Protein AF-A0A2V6GFK1-F1 (afdb_monomer_lite)

Secondary structure (DSSP, 8-state):
--EEEEEE-TTT--EEEEEEE-TTS-EEEEEEEEEEEEETTEEEEEEEEEEEE-TTS--EEEEEEEE---

Radius of gyration: 13.64 Å; chains: 1; bounding box: 31×24×37 Å

Foldseek 3Di:
DPDKDWDADPPQRHTAKIFDADPVRWTFKIKGQPDWDADPNHIDRAKIKIFGADTPDRHTPDIDMDGDDD

pLDDT: mean 92.49, std 5.77, range [64.75, 98.31]

Sequence (70 aa):
YSNVLLWIDKTSGALMRLEGYDWNGQLAKRFEVVSAQKIDNRWFLKQMRIEELHPGTNKVQSRTYLEIKK

Structure (mmCIF, N/CA/C/O backbone):
data_AF-A0A2V6GFK1-F1
#
_entry.id   AF-A0A2V6GFK1-F1
#
loop_
_atom_site.group_PDB
_atom_site.id
_atom_site.type_symbol
_atom_site.label_atom_id
_atom_site.label_alt_id
_atom_site.label_comp_id
_atom_site.label_asym_id
_atom_site.label_entity_id
_atom_site.label_seq_id
_atom_site.pdbx_PDB_ins_code
_atom_site.Cartn_x
_atom_site.Cartn_y
_atom_site.Cartn_z
_atom_site.occupancy
_atom_site.B_iso_or_equiv
_atom_site.auth_seq_id
_atom_site.auth_comp_id
_atom_site.auth_asym_id
_atom_site.auth_atom_id
_atom_site.pdbx_PDB_model_num
ATOM 1 N N . TYR A 1 1 ? 0.409 2.152 -14.258 1.00 84.25 1 TYR A N 1
ATOM 2 C CA . TYR A 1 1 ? 0.627 0.811 -13.683 1.00 84.25 1 TYR A CA 1
ATOM 3 C C . TYR A 1 1 ? -0.049 -0.206 -14.580 1.00 84.25 1 TYR A C 1
ATOM 5 O O . TYR A 1 1 ? -1.107 0.119 -15.104 1.00 84.25 1 TYR A O 1
ATOM 13 N N . SER A 1 2 ? 0.562 -1.372 -14.782 1.00 93.31 2 SER A N 1
ATOM 14 C CA . SER A 1 2 ? -0.021 -2.490 -15.540 1.00 93.31 2 SER A CA 1
ATOM 15 C C . SER A 1 2 ? -0.840 -3.417 -14.637 1.00 93.31 2 SER A C 1
ATOM 17 O O . SER A 1 2 ? -1.887 -3.906 -15.038 1.00 93.31 2 SER A O 1
ATOM 19 N N . ASN A 1 3 ? -0.376 -3.617 -13.399 1.00 94.81 3 ASN A N 1
ATOM 20 C CA . ASN A 1 3 ? -0.964 -4.516 -12.415 1.00 94.81 3 ASN A CA 1
ATOM 21 C C . ASN A 1 3 ? -0.906 -3.881 -11.024 1.00 94.81 3 ASN A C 1
ATOM 23 O O . ASN A 1 3 ? -0.001 -3.095 -10.722 1.00 94.81 3 ASN A O 1
ATOM 27 N N . VAL A 1 4 ? -1.861 -4.249 -10.172 1.00 96.38 4 VAL A N 1
ATOM 28 C CA . VAL A 1 4 ? -1.917 -3.824 -8.772 1.00 96.38 4 VAL A CA 1
ATOM 29 C C . VAL A 1 4 ? -2.198 -5.035 -7.891 1.00 96.38 4 VAL A C 1
ATOM 31 O O . VAL A 1 4 ? -3.146 -5.773 -8.146 1.00 96.38 4 VAL A O 1
ATOM 34 N N . LEU A 1 5 ? -1.396 -5.215 -6.841 1.00 96.75 5 LEU A N 1
ATOM 35 C CA . LEU A 1 5 ? -1.621 -6.217 -5.804 1.00 96.75 5 LEU A CA 1
ATOM 36 C C . LEU A 1 5 ? -2.112 -5.533 -4.529 1.00 96.75 5 LEU A C 1
ATOM 38 O O . LEU A 1 5 ? -1.491 -4.589 -4.040 1.00 96.75 5 LEU A O 1
ATOM 42 N N . LEU A 1 6 ? -3.243 -6.005 -4.008 1.00 96.25 6 LEU A N 1
ATOM 43 C CA . LEU A 1 6 ? -3.902 -5.463 -2.825 1.00 96.25 6 LEU A CA 1
ATOM 44 C C . LEU A 1 6 ? -3.944 -6.516 -1.727 1.00 96.25 6 LEU A C 1
ATOM 46 O O . LEU A 1 6 ? -4.419 -7.631 -1.939 1.00 96.25 6 LEU A O 1
ATOM 50 N N . TRP A 1 7 ? -3.517 -6.124 -0.532 1.00 95.25 7 TRP A N 1
ATOM 51 C CA . TRP A 1 7 ? -3.722 -6.900 0.681 1.00 95.25 7 TRP A CA 1
ATOM 52 C C . TRP A 1 7 ? -4.790 -6.212 1.512 1.00 95.25 7 TRP A C 1
ATOM 54 O O . TRP A 1 7 ? -4.619 -5.067 1.937 1.00 95.25 7 TRP A O 1
ATOM 64 N N . ILE A 1 8 ? -5.884 -6.927 1.741 1.00 91.56 8 ILE A N 1
ATOM 65 C CA . ILE A 1 8 ? -7.021 -6.475 2.535 1.00 91.56 8 ILE A CA 1
ATOM 66 C C . ILE A 1 8 ? -7.167 -7.433 3.716 1.00 91.56 8 ILE A C 1
ATOM 68 O O . ILE A 1 8 ? -7.091 -8.653 3.548 1.00 91.56 8 ILE A O 1
ATOM 72 N N . ASP A 1 9 ? -7.366 -6.886 4.912 1.00 88.06 9 ASP A N 1
ATOM 73 C CA . ASP A 1 9 ? -7.721 -7.691 6.075 1.00 88.06 9 ASP A CA 1
ATOM 74 C C . ASP A 1 9 ? -9.092 -8.339 5.880 1.00 88.06 9 ASP A C 1
ATOM 76 O O . ASP A 1 9 ? -10.085 -7.663 5.611 1.00 88.06 9 ASP A O 1
ATOM 80 N N . LYS A 1 10 ? -9.147 -9.664 6.035 1.00 89.31 10 LYS A N 1
ATOM 81 C CA . LYS A 1 10 ? -10.343 -10.455 5.718 1.00 89.31 10 LYS A CA 1
ATOM 82 C C . LYS A 1 10 ? -11.535 -10.134 6.617 1.00 89.31 10 LYS A C 1
ATOM 84 O O . LYS A 1 10 ? -12.669 -10.294 6.182 1.00 89.31 10 LYS A O 1
ATOM 89 N N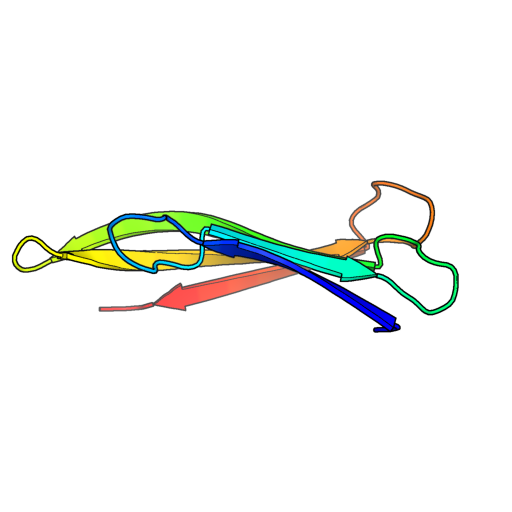 . THR A 1 11 ? -11.288 -9.715 7.854 1.00 86.69 11 THR A N 1
ATOM 90 C CA . THR A 1 11 ? -12.346 -9.513 8.850 1.00 86.69 11 THR A CA 1
ATOM 91 C C . THR A 1 11 ? -12.926 -8.105 8.774 1.00 86.69 11 THR A C 1
ATOM 93 O O . THR A 1 11 ? -14.137 -7.925 8.845 1.00 86.69 11 THR A O 1
ATOM 96 N N . SER A 1 12 ? -12.066 -7.095 8.648 1.00 83.19 12 SER A N 1
ATOM 97 C CA . SER A 1 12 ? -12.448 -5.681 8.700 1.00 83.19 12 SER A CA 1
ATOM 98 C C . SER A 1 12 ? -12.587 -5.020 7.331 1.00 83.19 12 SER A C 1
ATOM 100 O O . SER A 1 12 ? -13.161 -3.937 7.243 1.00 83.19 12 SER A O 1
ATOM 102 N N . GLY A 1 13 ? -12.039 -5.623 6.271 1.00 85.69 13 GLY A N 1
ATOM 103 C CA . GLY A 1 13 ? -11.946 -4.991 4.955 1.00 85.69 13 GLY A CA 1
ATOM 104 C C . GLY A 1 13 ? -10.916 -3.856 4.889 1.00 85.69 13 GLY A C 1
ATOM 105 O O . GLY A 1 13 ? -10.856 -3.141 3.890 1.00 85.69 13 GLY A O 1
ATOM 106 N N . AL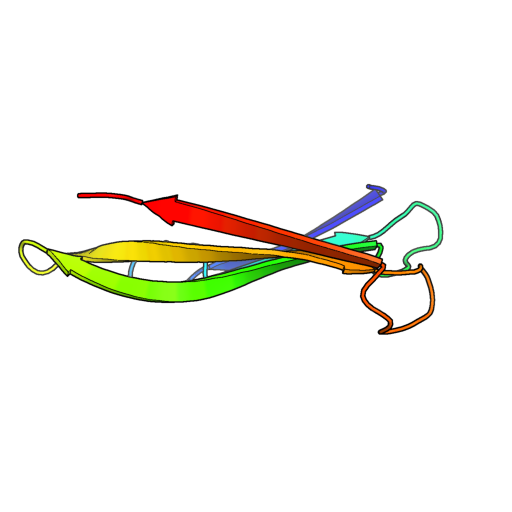A A 1 14 ? -10.100 -3.665 5.931 1.00 85.25 14 ALA A N 1
ATOM 107 C CA . ALA A 1 14 ? -9.096 -2.611 5.957 1.00 85.25 14 ALA A CA 1
ATOM 108 C C . ALA A 1 14 ? -7.963 -2.890 4.954 1.00 85.25 14 ALA A C 1
ATOM 110 O O . ALA A 1 14 ? -7.411 -3.993 4.908 1.00 85.25 14 ALA A O 1
ATOM 111 N N . LEU A 1 15 ? -7.588 -1.872 4.172 1.00 88.06 15 LEU A N 1
ATOM 112 C CA . LEU A 1 15 ? -6.425 -1.925 3.287 1.00 88.06 15 LEU A CA 1
ATOM 113 C C . LEU A 1 15 ? -5.148 -2.005 4.130 1.00 88.06 15 LEU A C 1
ATOM 115 O O . LEU A 1 15 ? -4.924 -1.141 4.970 1.00 88.06 15 LEU A O 1
ATOM 119 N N . MET A 1 16 ? -4.307 -3.008 3.881 1.00 91.50 16 MET A N 1
ATOM 120 C CA . MET A 1 16 ? -3.037 -3.213 4.590 1.00 91.50 16 MET A CA 1
ATOM 121 C C . MET A 1 16 ? -1.841 -2.780 3.745 1.00 91.50 16 MET A C 1
ATOM 123 O O . MET A 1 16 ? -0.931 -2.097 4.224 1.00 91.50 16 MET A O 1
ATOM 127 N N . ARG A 1 17 ? -1.849 -3.159 2.465 1.00 95.81 17 ARG A N 1
ATOM 128 C CA . ARG A 1 17 ? -0.780 -2.849 1.516 1.00 95.81 17 ARG A CA 1
ATOM 129 C C . ARG A 1 17 ? -1.323 -2.777 0.093 1.00 95.81 17 ARG A C 1
ATOM 131 O O . ARG A 1 17 ? -2.273 -3.480 -0.250 1.00 95.81 17 ARG A O 1
ATOM 138 N N . LEU A 1 18 ? -0.679 -1.956 -0.727 1.00 96.75 18 LEU A N 1
ATOM 139 C CA . LEU A 1 18 ? -0.852 -1.901 -2.174 1.00 96.75 18 LEU A CA 1
ATOM 140 C C . LEU A 1 18 ? 0.523 -1.902 -2.837 1.00 96.75 18 LEU A C 1
ATOM 142 O O . LEU A 1 18 ? 1.404 -1.141 -2.439 1.00 96.75 18 LEU A O 1
ATOM 146 N N . GLU A 1 19 ? 0.694 -2.718 -3.868 1.00 97.44 19 GLU A N 1
ATOM 147 C CA . GLU A 1 19 ? 1.863 -2.688 -4.746 1.00 97.44 19 GLU A CA 1
ATOM 148 C C . GLU A 1 19 ? 1.433 -2.445 -6.191 1.00 97.44 19 GLU A C 1
ATOM 150 O O . GLU A 1 19 ? 0.560 -3.133 -6.714 1.00 97.44 19 GLU A O 1
ATOM 155 N N . GLY A 1 20 ? 2.016 -1.424 -6.818 1.00 97.50 20 GLY A N 1
ATOM 156 C CA . GLY A 1 20 ? 1.774 -1.050 -8.204 1.00 97.50 20 GLY A CA 1
ATOM 157 C C . GLY A 1 20 ? 2.974 -1.403 -9.071 1.00 97.50 20 GLY A C 1
ATOM 158 O O . GLY A 1 20 ? 4.084 -0.918 -8.828 1.00 97.50 20 GLY A O 1
ATOM 159 N N . TYR A 1 21 ? 2.727 -2.199 -10.108 1.00 97.25 21 TYR A N 1
ATOM 160 C CA . TYR A 1 21 ? 3.745 -2.653 -11.049 1.00 97.25 21 TYR A CA 1
ATOM 161 C C . TYR A 1 21 ? 3.668 -1.872 -12.364 1.00 97.25 21 TYR A C 1
ATOM 163 O O . TYR A 1 21 ? 2.582 -1.496 -12.824 1.00 97.25 21 TYR A O 1
ATOM 171 N N . ASP A 1 22 ? 4.816 -1.577 -12.964 1.00 95.44 22 ASP A N 1
ATOM 172 C CA . ASP A 1 22 ? 4.908 -0.921 -14.269 1.00 95.44 22 ASP A CA 1
ATOM 173 C C . ASP A 1 22 ? 4.655 -1.898 -15.435 1.00 95.44 22 ASP A C 1
ATOM 175 O O . ASP A 1 22 ? 4.354 -3.074 -15.236 1.00 95.44 22 ASP A O 1
ATOM 179 N N . TRP A 1 23 ? 4.736 -1.417 -16.676 1.00 95.38 23 TRP A N 1
ATOM 180 C CA . TRP A 1 23 ? 4.512 -2.242 -17.873 1.00 95.38 23 TRP A CA 1
ATOM 181 C C . TRP A 1 23 ? 5.556 -3.346 -18.087 1.00 95.38 23 TRP A C 1
ATOM 183 O O . TRP A 1 23 ? 5.276 -4.291 -18.816 1.00 95.38 23 TRP A O 1
ATOM 193 N N . ASN A 1 24 ? 6.701 -3.276 -17.405 1.00 95.44 24 ASN A N 1
ATOM 194 C CA . ASN A 1 24 ? 7.723 -4.320 -17.396 1.00 95.44 24 ASN A CA 1
ATOM 195 C C . ASN A 1 24 ? 7.523 -5.317 -16.238 1.00 95.44 24 ASN A C 1
ATOM 197 O O . ASN A 1 24 ? 8.373 -6.177 -16.012 1.00 95.44 24 ASN A O 1
ATOM 201 N N . GLY A 1 25 ? 6.429 -5.198 -15.476 1.00 95.25 25 GLY A N 1
ATOM 202 C CA . GLY A 1 25 ? 6.143 -6.040 -14.314 1.00 95.25 25 GLY A CA 1
ATOM 203 C C . GLY A 1 25 ? 6.998 -5.710 -13.089 1.00 95.25 25 GLY A C 1
ATOM 204 O O . GLY A 1 25 ? 7.070 -6.510 -12.159 1.00 95.25 25 GLY A O 1
ATOM 205 N N . GLN A 1 26 ? 7.656 -4.550 -13.060 1.00 96.75 26 GLN A N 1
ATOM 206 C CA . GLN A 1 26 ? 8.540 -4.152 -11.970 1.00 96.75 26 GLN A CA 1
ATOM 207 C C . GLN A 1 26 ? 7.794 -3.318 -10.930 1.00 96.75 26 GLN A C 1
ATOM 209 O O . GLN A 1 26 ? 6.955 -2.483 -11.269 1.00 96.75 26 GLN A O 1
ATOM 214 N N . LEU A 1 27 ? 8.105 -3.530 -9.648 1.00 96.50 27 LEU A N 1
ATOM 215 C CA . LEU A 1 27 ? 7.508 -2.760 -8.560 1.00 96.50 27 LEU A CA 1
ATOM 216 C C . LEU A 1 27 ? 7.941 -1.292 -8.665 1.00 96.50 27 LEU A C 1
ATOM 218 O O . LEU A 1 27 ? 9.119 -0.979 -8.516 1.00 96.50 27 LEU A O 1
ATOM 222 N N . ALA A 1 28 ? 6.977 -0.401 -8.887 1.00 97.19 28 ALA A N 1
ATOM 223 C CA . ALA A 1 28 ? 7.226 1.025 -9.090 1.00 97.19 28 ALA A CA 1
ATOM 224 C C . ALA A 1 28 ? 6.643 1.895 -7.967 1.00 97.19 28 ALA A C 1
ATOM 226 O O . ALA A 1 28 ? 7.137 2.991 -7.704 1.00 97.19 28 ALA A O 1
ATOM 227 N N . LYS A 1 29 ? 5.589 1.430 -7.283 1.00 97.06 29 LYS A N 1
ATOM 228 C CA . LYS A 1 29 ? 4.996 2.149 -6.148 1.00 97.06 29 LYS A CA 1
ATOM 229 C C . LYS A 1 29 ? 4.472 1.189 -5.088 1.00 97.06 29 LYS A C 1
ATOM 231 O O . LYS A 1 29 ? 3.859 0.178 -5.420 1.00 97.06 29 LYS A O 1
ATOM 236 N N . ARG A 1 30 ? 4.672 1.531 -3.816 1.00 97.62 30 ARG A N 1
ATOM 237 C CA . ARG A 1 30 ? 4.167 0.783 -2.660 1.00 97.62 30 ARG A CA 1
ATOM 238 C C . ARG A 1 30 ? 3.424 1.715 -1.712 1.00 97.62 30 ARG A C 1
ATOM 240 O O . ARG A 1 30 ? 3.923 2.782 -1.371 1.00 97.62 30 ARG A O 1
ATOM 247 N N . PHE A 1 31 ? 2.257 1.281 -1.257 1.00 96.88 31 PHE A N 1
ATOM 248 C CA . PHE A 1 31 ? 1.518 1.905 -0.168 1.00 96.88 31 PHE A CA 1
ATOM 249 C C . PHE A 1 31 ? 1.443 0.903 0.974 1.00 96.88 31 PHE A C 1
ATOM 251 O O . PHE A 1 31 ? 1.073 -0.251 0.765 1.00 96.88 31 PHE A O 1
ATOM 258 N N . GLU A 1 32 ? 1.784 1.327 2.179 1.00 96.25 32 GLU A N 1
ATOM 259 C CA . GLU A 1 32 ? 1.830 0.455 3.344 1.00 96.25 32 GLU A CA 1
ATOM 260 C C . GLU A 1 32 ? 1.242 1.162 4.554 1.00 96.25 32 GLU A C 1
ATOM 262 O O . GLU A 1 32 ? 1.647 2.275 4.901 1.00 96.25 32 GLU A O 1
ATOM 267 N N . VAL A 1 33 ? 0.284 0.513 5.213 1.00 94.62 33 VAL A N 1
ATOM 268 C CA . VAL A 1 33 ? -0.222 0.998 6.493 1.00 94.62 33 VAL A CA 1
ATOM 269 C C . VAL A 1 33 ? 0.860 0.810 7.545 1.00 94.62 33 VAL A C 1
ATOM 271 O O . VAL A 1 33 ? 1.222 -0.308 7.892 1.00 94.62 33 VAL A O 1
ATOM 274 N N . VAL A 1 34 ? 1.377 1.926 8.055 1.00 94.88 34 VAL A N 1
ATOM 275 C CA . VAL A 1 34 ? 2.409 1.935 9.103 1.00 94.88 34 VAL A CA 1
ATOM 276 C C . VAL A 1 34 ? 1.814 2.170 10.487 1.00 94.88 34 VAL A C 1
ATOM 278 O O . VAL A 1 34 ? 2.448 1.862 11.491 1.00 94.88 34 VAL A O 1
ATOM 281 N N . SER A 1 35 ? 0.593 2.709 10.558 1.00 91.81 35 SER A N 1
ATOM 282 C CA . SER A 1 35 ? -0.135 2.868 11.812 1.00 91.81 35 SER A CA 1
ATOM 283 C C . SER A 1 35 ? -1.645 2.819 11.593 1.00 91.81 35 SER A C 1
ATOM 285 O O . SER A 1 35 ? -2.181 3.449 10.676 1.00 91.81 35 SER A O 1
ATOM 287 N N . ALA A 1 36 ? -2.330 2.114 12.490 1.00 89.56 36 ALA A N 1
ATOM 288 C CA . ALA A 1 36 ? -3.779 2.099 12.619 1.00 89.56 36 ALA A CA 1
ATOM 289 C C . ALA A 1 36 ? -4.173 2.478 14.053 1.00 89.56 36 ALA A C 1
ATOM 291 O O . ALA A 1 36 ? -3.400 2.294 14.994 1.00 89.56 36 ALA A O 1
ATOM 292 N N . GLN A 1 37 ? -5.377 3.011 14.222 1.00 89.31 37 GLN A N 1
ATOM 293 C CA . GLN A 1 37 ? -5.941 3.379 15.519 1.00 89.31 37 GLN A CA 1
ATOM 294 C C . GLN A 1 37 ? -7.328 2.772 15.690 1.00 89.31 37 GLN A C 1
ATOM 296 O O . GLN A 1 37 ? -8.071 2.646 14.719 1.00 89.31 37 GLN A O 1
ATOM 301 N N . LYS A 1 38 ? -7.687 2.405 16.921 1.00 86.81 38 LYS A N 1
ATOM 302 C CA . LYS A 1 38 ? -9.017 1.885 17.237 1.00 86.81 38 LYS A CA 1
ATOM 303 C C . LYS A 1 38 ? -9.887 3.011 17.795 1.00 86.81 38 LYS A C 1
ATOM 305 O O . LYS A 1 38 ? -9.520 3.623 18.791 1.00 86.81 38 LYS A O 1
ATOM 310 N N . ILE A 1 39 ? -11.022 3.279 17.158 1.00 86.69 39 ILE A N 1
ATOM 311 C CA . ILE A 1 39 ? -12.002 4.299 17.559 1.00 86.69 39 ILE A CA 1
ATOM 312 C C . ILE A 1 39 ? -13.366 3.614 17.571 1.00 86.69 39 ILE A C 1
ATOM 314 O O . ILE A 1 39 ? -13.704 2.940 16.601 1.00 86.69 39 ILE A O 1
ATOM 318 N N . ASP A 1 40 ? -14.123 3.732 18.663 1.00 88.19 40 ASP A N 1
ATOM 319 C CA . ASP A 1 40 ? -15.461 3.129 18.801 1.00 88.19 40 ASP A CA 1
ATOM 320 C C . ASP A 1 40 ? -15.489 1.645 18.389 1.00 88.19 40 ASP A C 1
ATOM 322 O O . ASP A 1 40 ? -16.336 1.169 17.635 1.00 88.19 40 ASP A O 1
ATOM 326 N N . ASN A 1 41 ? -14.478 0.913 18.865 1.00 84.56 41 ASN A N 1
ATOM 327 C CA . ASN A 1 41 ? -14.232 -0.500 18.592 1.00 84.56 41 ASN A CA 1
ATOM 328 C C . ASN A 1 41 ? -13.928 -0.870 17.118 1.00 84.56 41 ASN A C 1
ATOM 330 O O . ASN A 1 41 ? -13.868 -2.056 16.795 1.00 84.56 41 ASN A O 1
ATOM 334 N N . ARG A 1 42 ? -13.662 0.103 16.237 1.00 82.75 42 ARG A N 1
ATOM 335 C CA . ARG A 1 42 ? -13.297 -0.108 14.824 1.00 82.75 42 ARG A CA 1
ATOM 336 C C . ARG A 1 42 ? -11.867 0.335 14.537 1.00 82.75 42 ARG A C 1
ATOM 338 O O . ARG A 1 42 ? -11.404 1.329 15.088 1.00 82.75 42 ARG A O 1
ATOM 345 N N . TRP A 1 43 ? -11.169 -0.398 13.674 1.00 84.19 43 TRP A N 1
ATOM 346 C CA . TRP A 1 43 ? -9.833 -0.027 13.212 1.00 84.19 43 TRP A CA 1
ATOM 347 C C . TRP A 1 43 ? -9.921 1.004 12.089 1.00 84.19 43 TRP A C 1
ATOM 349 O O . TRP A 1 43 ? -10.628 0.807 11.106 1.00 84.19 43 TRP A O 1
ATOM 359 N N . PHE A 1 44 ? -9.168 2.084 12.235 1.00 85.19 44 PHE A N 1
ATOM 360 C CA . PHE A 1 44 ? -9.026 3.147 11.253 1.00 85.19 44 PHE A CA 1
ATOM 361 C C . PHE A 1 44 ? -7.565 3.293 10.859 1.00 85.19 44 PHE A C 1
ATOM 363 O O . PHE A 1 44 ? -6.663 3.181 11.695 1.00 85.19 44 PHE A O 1
ATOM 370 N N . LEU A 1 45 ? -7.335 3.605 9.587 1.00 89.50 45 LEU A N 1
ATOM 371 C CA . LEU A 1 45 ? -6.033 4.045 9.114 1.00 89.50 45 LEU A CA 1
ATOM 372 C C . LEU A 1 45 ? -5.623 5.311 9.876 1.00 89.50 45 LEU A C 1
ATOM 374 O O . LEU A 1 45 ? -6.380 6.276 9.926 1.00 89.50 45 LEU A O 1
ATOM 378 N N . LYS A 1 46 ? -4.431 5.314 10.474 1.00 92.38 46 LYS A N 1
ATOM 379 C CA . LYS A 1 46 ? -3.847 6.521 11.075 1.00 92.38 46 LYS A CA 1
ATOM 380 C C . LYS A 1 46 ? -2.784 7.110 10.162 1.00 92.38 46 LYS A C 1
ATOM 382 O O . LYS A 1 46 ? -2.780 8.313 9.924 1.00 92.38 46 LYS A O 1
ATOM 387 N N . GLN A 1 47 ? -1.913 6.258 9.632 1.00 95.12 47 GLN A N 1
ATOM 388 C CA . GLN A 1 47 ? -0.855 6.678 8.730 1.00 95.12 47 GLN A CA 1
ATOM 389 C C . GLN A 1 47 ? -0.543 5.592 7.704 1.00 95.12 47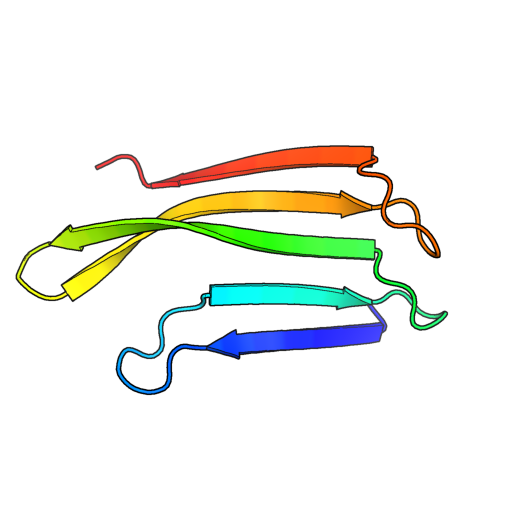 GLN A C 1
ATOM 391 O O . GLN A 1 47 ? -0.352 4.421 8.046 1.00 95.12 47 GLN A O 1
ATOM 396 N N . MET A 1 48 ? -0.436 6.006 6.448 1.00 96.38 48 MET A N 1
ATOM 397 C CA . MET A 1 48 ? 0.016 5.191 5.330 1.00 96.38 48 MET A CA 1
ATOM 398 C C . MET A 1 48 ? 1.288 5.796 4.761 1.00 96.38 48 MET A C 1
ATOM 400 O O . MET A 1 48 ? 1.335 6.984 4.448 1.00 96.38 48 MET A O 1
ATOM 404 N N . ARG A 1 49 ? 2.320 4.975 4.611 1.00 97.56 49 ARG A N 1
ATOM 405 C CA . ARG A 1 49 ? 3.534 5.334 3.890 1.00 97.56 49 ARG A CA 1
ATOM 406 C C . ARG A 1 49 ? 3.334 5.033 2.412 1.00 97.56 49 ARG A C 1
ATOM 408 O O . ARG A 1 49 ? 2.900 3.939 2.066 1.00 97.56 49 ARG A O 1
ATOM 415 N N . ILE A 1 50 ? 3.676 5.990 1.562 1.00 97.56 50 ILE A N 1
ATOM 416 C CA . ILE A 1 50 ? 3.634 5.878 0.107 1.00 97.56 50 ILE A CA 1
ATOM 417 C C . ILE A 1 50 ? 5.059 6.049 -0.398 1.00 97.56 50 ILE A C 1
ATOM 419 O O . ILE A 1 50 ? 5.717 7.038 -0.077 1.00 97.56 50 ILE A O 1
ATOM 423 N N . GLU A 1 51 ? 5.540 5.082 -1.165 1.00 98.31 51 GLU A N 1
ATOM 424 C CA . GLU A 1 51 ? 6.898 5.058 -1.693 1.00 98.31 51 GLU A CA 1
ATOM 425 C C . GLU A 1 51 ? 6.871 4.861 -3.196 1.00 98.31 51 GLU A C 1
ATOM 427 O O . GLU A 1 51 ? 6.208 3.950 -3.693 1.00 98.31 51 GLU A O 1
ATOM 432 N N . 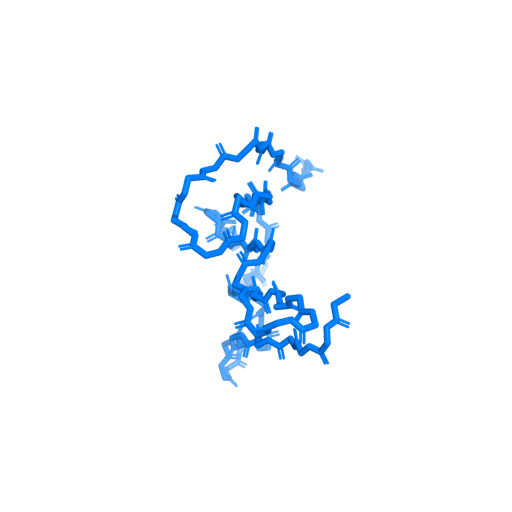GLU A 1 52 ? 7.634 5.675 -3.911 1.00 97.38 52 GLU A N 1
ATOM 433 C CA . GLU A 1 52 ? 8.026 5.373 -5.285 1.00 97.38 52 GLU A CA 1
ATOM 434 C C . GLU A 1 52 ? 9.383 4.692 -5.256 1.00 97.38 52 GLU A C 1
ATOM 436 O O . GLU A 1 52 ? 10.285 5.112 -4.528 1.00 97.38 52 GLU A O 1
ATOM 441 N N . LEU A 1 53 ? 9.516 3.618 -6.023 1.00 97.31 53 LEU A N 1
ATOM 442 C CA . LEU A 1 53 ? 10.728 2.816 -6.094 1.00 97.31 53 LEU A CA 1
ATOM 443 C C . LEU A 1 53 ? 11.330 2.949 -7.488 1.00 97.31 53 LEU A C 1
ATOM 445 O O . LEU A 1 53 ? 10.598 3.045 -8.470 1.00 97.31 53 LEU A O 1
ATOM 449 N N . HIS A 1 54 ? 12.660 2.914 -7.573 1.00 96.50 54 HIS A N 1
ATOM 450 C CA . HIS A 1 54 ? 13.328 2.733 -8.858 1.00 96.50 54 HIS A CA 1
ATOM 451 C C . HIS A 1 54 ? 12.966 1.341 -9.398 1.00 96.50 54 HIS A C 1
ATOM 453 O O . HIS A 1 54 ? 13.335 0.353 -8.745 1.00 96.50 54 HIS A O 1
ATOM 459 N N . PRO A 1 55 ? 12.278 1.241 -10.552 1.00 93.88 55 PRO A N 1
ATOM 460 C CA . PRO A 1 55 ? 11.830 -0.037 -11.090 1.00 93.88 55 PRO A CA 1
ATOM 461 C C . PRO A 1 55 ? 12.980 -1.033 -11.255 1.00 93.88 55 PRO A C 1
ATOM 463 O O . PRO A 1 55 ? 14.105 -0.668 -11.597 1.00 93.88 55 PRO A O 1
ATOM 466 N N . GLY A 1 56 ? 12.711 -2.298 -10.931 1.00 91.69 56 GLY A N 1
ATOM 467 C CA . GLY A 1 56 ? 13.704 -3.375 -10.971 1.00 91.69 56 GLY A CA 1
ATOM 468 C C . GLY A 1 56 ? 14.653 -3.390 -9.769 1.00 91.69 56 GLY A C 1
ATOM 469 O O . GLY A 1 56 ? 15.516 -4.260 -9.680 1.00 91.69 56 GLY A O 1
ATOM 470 N N . THR A 1 57 ? 14.482 -2.468 -8.819 1.00 92.62 57 THR A N 1
ATOM 471 C CA . THR A 1 57 ? 15.238 -2.418 -7.564 1.00 92.62 57 THR A CA 1
ATOM 472 C C . THR A 1 57 ? 14.297 -2.240 -6.371 1.00 92.62 57 THR A C 1
ATOM 474 O O . THR A 1 57 ? 13.120 -1.931 -6.526 1.00 92.62 57 THR A O 1
ATOM 477 N N . ASN A 1 58 ? 14.838 -2.351 -5.157 1.00 88.31 58 ASN A N 1
ATOM 478 C CA . ASN A 1 58 ? 14.130 -1.976 -3.928 1.00 88.31 58 ASN A CA 1
ATOM 479 C C . ASN A 1 58 ? 14.515 -0.570 -3.425 1.00 88.31 58 ASN A C 1
ATOM 481 O O . ASN A 1 58 ? 14.266 -0.236 -2.266 1.00 88.31 58 ASN A O 1
ATOM 485 N N . LYS A 1 59 ? 15.161 0.259 -4.258 1.00 96.38 59 LYS A N 1
ATOM 486 C CA . LYS A 1 59 ? 15.622 1.590 -3.854 1.00 96.38 59 LYS A CA 1
ATOM 487 C C . LYS A 1 59 ? 14.468 2.590 -3.899 1.00 96.38 59 LYS A C 1
ATOM 489 O O . LYS A 1 59 ? 13.951 2.902 -4.970 1.00 96.38 59 LYS A O 1
ATOM 494 N N . VAL A 1 60 ? 14.128 3.145 -2.739 1.00 97.25 60 VAL A N 1
ATOM 495 C CA . VAL A 1 60 ? 13.131 4.215 -2.611 1.00 97.25 60 VAL A CA 1
ATOM 496 C C . VAL A 1 60 ? 13.653 5.487 -3.281 1.00 97.25 60 VAL A C 1
ATOM 498 O O . VAL A 1 60 ? 14.747 5.958 -2.975 1.00 97.25 60 VAL A O 1
ATOM 501 N N . GLN A 1 61 ? 12.874 6.018 -4.217 1.00 97.00 61 GLN A N 1
ATOM 502 C CA . GLN A 1 61 ? 13.117 7.286 -4.897 1.00 97.00 61 GLN A CA 1
ATOM 503 C C . GLN A 1 61 ? 12.478 8.448 -4.138 1.00 97.00 61 GLN A C 1
ATOM 505 O O . GLN A 1 61 ? 13.118 9.474 -3.923 1.00 97.00 61 GLN A O 1
ATOM 510 N N . SER A 1 62 ? 11.224 8.279 -3.722 1.00 97.62 62 SER A N 1
ATOM 511 C CA . SER A 1 62 ? 10.470 9.284 -2.981 1.00 97.62 62 SER A CA 1
ATOM 512 C C . SER A 1 62 ? 9.625 8.610 -1.905 1.00 97.62 62 SER A C 1
ATOM 514 O O . SER A 1 62 ? 9.240 7.443 -2.025 1.00 97.62 62 SER A O 1
ATOM 516 N N . ARG A 1 63 ? 9.367 9.342 -0.819 1.00 97.50 63 ARG A N 1
ATOM 517 C CA . ARG A 1 63 ? 8.529 8.881 0.284 1.00 97.50 63 ARG A CA 1
ATOM 518 C C . ARG A 1 63 ? 7.616 10.007 0.737 1.00 97.50 63 ARG A C 1
ATOM 520 O O . ARG A 1 63 ? 8.066 11.117 1.006 1.00 97.50 63 ARG A O 1
ATOM 527 N N . THR A 1 64 ? 6.340 9.691 0.876 1.00 97.69 64 THR A N 1
ATOM 528 C CA . THR A 1 64 ? 5.323 10.590 1.421 1.00 97.69 64 THR A CA 1
ATOM 529 C C . THR A 1 64 ? 4.449 9.813 2.393 1.00 97.69 64 THR A C 1
ATOM 531 O O 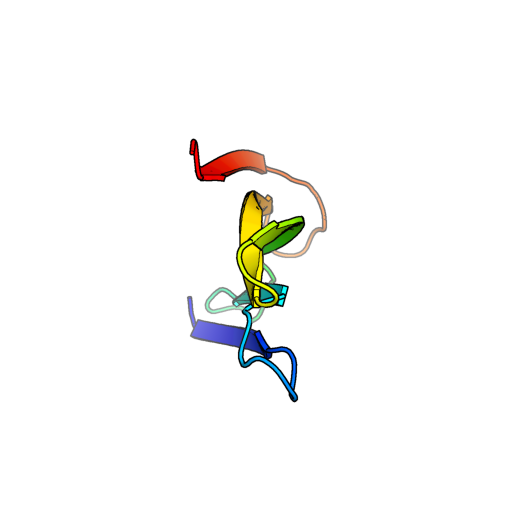. THR A 1 64 ? 4.425 8.580 2.385 1.00 97.69 64 THR A O 1
ATOM 534 N N . TYR A 1 65 ? 3.746 10.531 3.259 1.00 96.19 65 TYR A N 1
ATOM 535 C CA . TYR A 1 65 ? 2.820 9.943 4.210 1.00 96.19 65 TYR A CA 1
ATOM 536 C C . TYR A 1 65 ? 1.434 10.533 4.000 1.00 96.19 65 TYR A C 1
ATOM 538 O O . TYR A 1 65 ? 1.275 11.745 3.876 1.00 96.19 65 TYR A O 1
ATOM 546 N N . LEU A 1 66 ? 0.438 9.655 3.960 1.00 93.81 66 LEU A N 1
ATOM 547 C CA . LEU A 1 66 ? -0.947 10.032 4.172 1.00 93.81 66 LEU A CA 1
ATOM 548 C C . LEU A 1 66 ? -1.226 9.849 5.657 1.00 93.81 66 LEU A C 1
ATOM 550 O O . LEU A 1 66 ? -1.127 8.740 6.180 1.00 93.81 66 LEU A O 1
ATOM 554 N N . GLU A 1 67 ? -1.566 10.941 6.325 1.00 93.06 67 GLU A N 1
ATOM 555 C CA . GLU A 1 67 ? -1.9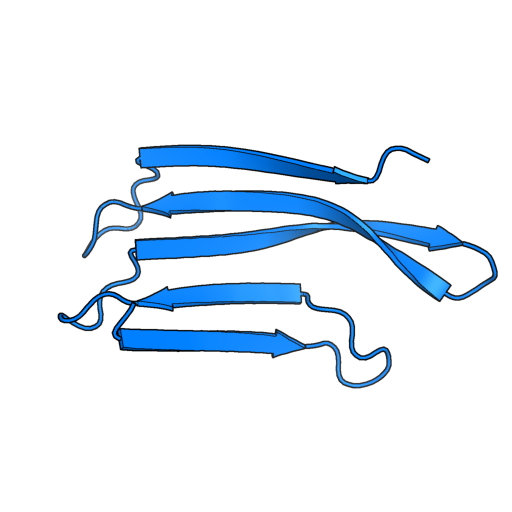16 10.968 7.740 1.00 93.06 67 GLU A CA 1
ATOM 556 C C . GLU A 1 67 ? -3.381 11.357 7.890 1.00 93.06 67 GLU A C 1
ATOM 558 O O . GLU A 1 67 ? -3.830 12.355 7.324 1.00 93.06 67 GLU A O 1
ATOM 563 N N . ILE A 1 68 ? -4.121 10.592 8.689 1.00 87.69 68 ILE A N 1
ATOM 564 C CA . ILE A 1 68 ? -5.459 10.988 9.119 1.00 87.69 68 ILE A CA 1
ATOM 565 C C . ILE A 1 68 ? -5.311 11.715 10.450 1.00 87.69 68 ILE A C 1
ATOM 567 O O . ILE A 1 68 ? -5.080 11.099 11.494 1.00 87.69 68 ILE A O 1
ATOM 571 N N . LYS A 1 69 ? -5.429 13.043 10.396 1.00 81.38 69 LYS A N 1
ATOM 572 C CA . LYS A 1 69 ? -5.467 13.904 11.577 1.00 81.38 69 LYS A CA 1
ATOM 573 C C . LYS A 1 69 ? -6.900 13.911 12.099 1.00 81.38 69 LYS A C 1
ATOM 575 O O . LYS A 1 69 ? -7.801 14.379 11.406 1.00 81.38 69 LYS A O 1
ATOM 580 N N . LYS A 1 70 ? -7.095 13.319 13.273 1.00 64.75 70 LYS A N 1
ATOM 581 C CA . LYS A 1 70 ? -8.327 13.425 14.051 1.00 64.75 70 LYS A CA 1
ATOM 582 C C . LYS A 1 70 ? -8.083 14.382 15.205 1.00 64.75 70 LYS A C 1
ATOM 584 O O . LYS A 1 70 ? -6.957 14.320 15.751 1.00 64.75 70 LYS A O 1
#